Protein AF-A0A528APV1-F1 (afdb_monomer_lite)

pLDDT: mean 96.45, std 4.9, range [62.34, 98.69]

Sequence (84 aa):
AETLLHGDLHSGSIMVTDSETRMIDPEFAFYGPMAFDVGMLLANFWMAFFSQRGHEQKEKRDAMRGYLLDVAVETWSVFRTEFA

Radius of gyration: 14.54 Å; chains: 1; bounding box: 28×24×44 Å

Secondary structure (DSSP, 8-state):
--EE--S--SGGGEEE-SS-EEE---TT--EE-THHHHHHHHHHHHHHHHHGGGG-SSS--HHHHHHHHHHHHHHHHHHHHHH-

Foldseek 3Di:
DWDWDLQQQAPVQWDDDPPDIDGHDSVRTDTGHPCRNLVRHLVNLVVVLVCQVVVDDVDRCVVVNVVSVCVSVVSVVVCVVVPD

Structure (mmCIF, N/CA/C/O backbone):
data_AF-A0A528APV1-F1
#
_entry.id   AF-A0A528APV1-F1
#
loop_
_atom_site.group_PDB
_atom_site.id
_atom_site.type_symbol
_atom_site.label_atom_id
_atom_site.label_alt_id
_atom_site.label_comp_id
_atom_site.label_asym_id
_atom_site.label_entity_id
_atom_site.label_seq_id
_atom_site.pdbx_PDB_ins_code
_atom_site.Cartn_x
_atom_site.Cartn_y
_atom_site.Cartn_z
_atom_site.occupancy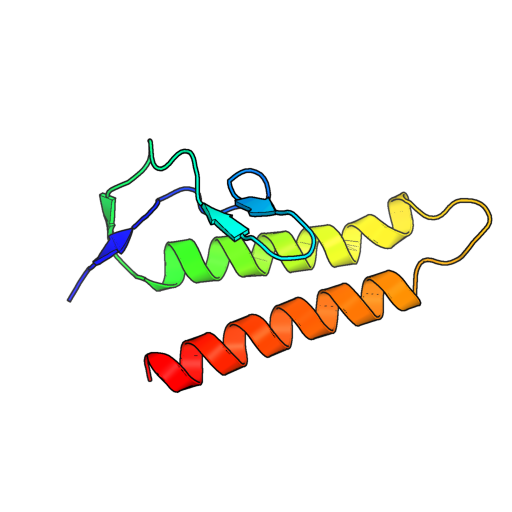
_atom_site.B_iso_or_equiv
_atom_site.auth_seq_id
_atom_site.auth_comp_id
_atom_site.auth_asym_id
_atom_site.auth_atom_id
_atom_site.pdbx_PDB_model_num
ATOM 1 N N . ALA A 1 1 ? 12.960 -9.971 -18.101 1.00 62.34 1 ALA A N 1
ATOM 2 C CA . ALA A 1 1 ? 13.233 -8.548 -18.372 1.00 62.34 1 ALA A CA 1
ATOM 3 C C . ALA A 1 1 ? 13.153 -7.807 -17.045 1.00 62.34 1 ALA A C 1
ATOM 5 O O . ALA A 1 1 ? 12.260 -8.124 -16.268 1.00 62.34 1 ALA A O 1
ATOM 6 N N . GLU A 1 2 ? 14.097 -6.914 -16.761 1.00 79.75 2 GLU A N 1
ATOM 7 C CA . GLU A 1 2 ? 14.027 -5.991 -15.616 1.00 79.75 2 GLU A CA 1
ATOM 8 C C . GLU A 1 2 ? 13.093 -4.814 -15.971 1.00 79.75 2 GLU A C 1
ATOM 10 O O . GLU A 1 2 ? 12.969 -4.477 -17.150 1.00 79.75 2 GLU A O 1
ATOM 15 N N . THR A 1 3 ? 12.394 -4.230 -14.990 1.00 94.38 3 THR A N 1
ATOM 16 C CA . THR A 1 3 ? 11.426 -3.126 -15.179 1.00 94.38 3 THR A CA 1
ATOM 17 C C . THR A 1 3 ? 11.947 -1.837 -14.560 1.00 94.38 3 THR A C 1
ATOM 19 O O . THR A 1 3 ? 12.722 -1.905 -13.610 1.00 94.38 3 THR A O 1
ATOM 22 N N . LEU A 1 4 ? 11.475 -0.678 -15.025 1.00 97.50 4 LEU A N 1
ATOM 23 C CA . LEU A 1 4 ? 11.621 0.561 -14.262 1.00 97.50 4 LEU A CA 1
ATOM 24 C C . LEU A 1 4 ? 10.777 0.453 -12.984 1.00 97.50 4 LEU A C 1
ATOM 26 O O . LEU A 1 4 ? 9.563 0.260 -13.062 1.00 97.50 4 LEU A O 1
ATOM 30 N N . LEU A 1 5 ? 11.443 0.527 -11.838 1.00 98.12 5 LEU A N 1
ATOM 31 C CA . LEU A 1 5 ? 10.863 0.486 -10.500 1.00 98.12 5 LEU A CA 1
ATOM 32 C C . LEU A 1 5 ? 10.664 1.902 -9.960 1.00 98.12 5 LEU A C 1
ATOM 34 O O . LEU A 1 5 ? 11.369 2.826 -10.362 1.00 98.12 5 LEU A O 1
ATOM 38 N N . HIS A 1 6 ? 9.762 2.044 -8.996 1.00 98.50 6 HIS A N 1
ATOM 39 C CA . HIS A 1 6 ? 9.688 3.201 -8.112 1.00 98.50 6 HIS A CA 1
ATOM 40 C C . HIS A 1 6 ? 10.919 3.283 -7.203 1.00 98.50 6 HIS A C 1
ATOM 42 O O . HIS A 1 6 ? 11.440 4.368 -6.969 1.00 98.50 6 HIS A O 1
ATOM 48 N N . GLY A 1 7 ? 11.381 2.141 -6.681 1.00 97.88 7 GLY A N 1
ATOM 49 C CA . GLY A 1 7 ? 12.599 2.046 -5.874 1.00 97.88 7 GLY A CA 1
ATOM 50 C C . GLY A 1 7 ? 12.438 2.399 -4.392 1.00 97.88 7 GLY A C 1
ATOM 51 O O . GLY A 1 7 ? 13.380 2.189 -3.636 1.00 97.88 7 GLY A O 1
ATOM 52 N N . ASP A 1 8 ? 11.259 2.866 -3.969 1.00 98.38 8 ASP A N 1
ATOM 53 C CA . ASP A 1 8 ? 10.924 3.131 -2.557 1.00 98.38 8 ASP A CA 1
ATOM 54 C C . ASP A 1 8 ? 9.398 3.122 -2.318 1.00 98.38 8 ASP A C 1
ATOM 56 O O . ASP A 1 8 ? 8.802 4.047 -1.763 1.00 98.38 8 ASP A O 1
ATOM 60 N N . LEU A 1 9 ? 8.712 2.097 -2.837 1.00 98.44 9 LEU A N 1
ATOM 61 C CA . LEU A 1 9 ? 7.248 1.993 -2.781 1.00 98.44 9 LEU A CA 1
ATOM 62 C C . LEU A 1 9 ? 6.746 1.500 -1.408 1.00 98.44 9 LEU A C 1
ATOM 64 O O . LEU A 1 9 ? 6.090 0.464 -1.288 1.00 98.44 9 LEU A O 1
ATOM 68 N N . HIS A 1 10 ? 7.069 2.238 -0.349 1.00 98.44 10 HIS A N 1
ATOM 69 C CA . HIS A 1 10 ? 6.526 2.039 0.994 1.00 98.44 10 HIS A CA 1
ATOM 70 C C . HIS A 1 10 ? 5.211 2.815 1.204 1.00 98.44 10 HIS A C 1
ATOM 72 O O . HIS A 1 10 ? 4.834 3.649 0.384 1.00 98.44 10 HIS A O 1
ATOM 78 N N . SER A 1 11 ? 4.503 2.596 2.321 1.00 97.94 11 SER A N 1
ATOM 79 C CA . SER A 1 11 ? 3.182 3.219 2.549 1.00 97.94 11 SER A CA 1
ATOM 80 C C . SER A 1 11 ? 3.213 4.751 2.616 1.00 97.94 11 SER A C 1
ATOM 82 O O . SER A 1 11 ? 2.208 5.383 2.306 1.00 97.94 11 SER A O 1
ATOM 84 N N . GLY A 1 12 ? 4.353 5.357 2.967 1.00 98.06 12 GLY A N 1
ATOM 85 C CA . GLY A 1 12 ? 4.546 6.812 2.927 1.00 98.06 12 GLY A CA 1
ATOM 86 C C . GLY A 1 12 ? 4.619 7.402 1.512 1.00 98.06 12 GLY A C 1
ATOM 87 O O . GLY A 1 12 ? 4.401 8.597 1.347 1.00 98.06 12 GLY A O 1
ATOM 88 N N . SER A 1 13 ? 4.848 6.563 0.499 1.00 98.62 13 SER A N 1
ATOM 89 C CA . SER A 1 13 ? 4.933 6.944 -0.922 1.00 98.62 13 SER A CA 1
ATOM 90 C C . SER A 1 13 ? 3.571 6.825 -1.617 1.00 98.62 13 SER A C 1
ATOM 92 O O . SER A 1 13 ? 3.471 6.870 -2.843 1.00 98.62 13 SER A O 1
ATOM 94 N N . ILE A 1 14 ? 2.502 6.641 -0.833 1.00 98.44 14 ILE A N 1
ATOM 95 C CA . ILE A 1 14 ? 1.134 6.443 -1.306 1.00 98.44 14 ILE A CA 1
ATOM 96 C C . ILE A 1 14 ? 0.224 7.432 -0.592 1.00 98.44 14 ILE A C 1
ATOM 98 O O . ILE A 1 14 ? 0.048 7.383 0.625 1.00 98.44 14 ILE A O 1
ATOM 102 N N . MET A 1 15 ? -0.399 8.314 -1.365 1.00 98.50 15 MET A N 1
ATOM 103 C CA . MET A 1 15 ? -1.442 9.207 -0.875 1.00 98.50 15 MET A CA 1
ATOM 104 C C . MET A 1 15 ? -2.809 8.679 -1.292 1.00 98.50 15 MET A C 1
ATOM 106 O O . MET A 1 15 ? -3.017 8.314 -2.452 1.00 98.50 15 MET A O 1
ATOM 110 N N . VAL A 1 16 ? -3.745 8.647 -0.343 1.00 98.12 16 VAL A N 1
ATOM 111 C CA . VAL A 1 16 ? -5.089 8.101 -0.555 1.00 98.12 16 VAL A CA 1
ATOM 112 C C . VAL A 1 16 ? -6.177 9.057 -0.079 1.00 98.12 16 VAL A C 1
ATOM 114 O O . VAL A 1 16 ? -6.014 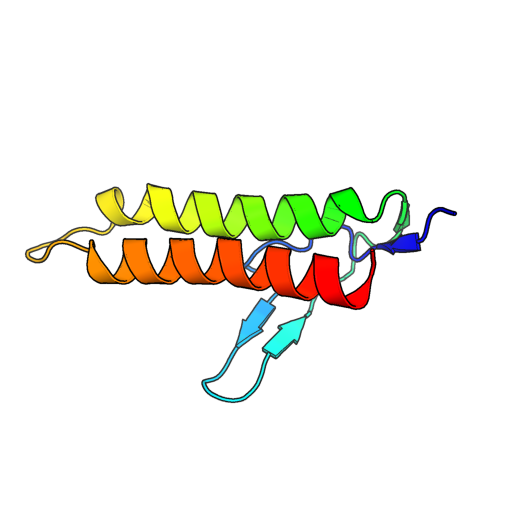9.777 0.906 1.00 98.12 16 VAL A O 1
ATOM 117 N N . THR A 1 17 ? -7.302 9.022 -0.782 1.00 98.12 17 THR A N 1
ATOM 118 C CA . THR A 1 17 ? -8.620 9.440 -0.291 1.00 98.12 17 THR A CA 1
ATOM 119 C C . THR A 1 17 ? -9.539 8.216 -0.307 1.00 98.12 17 THR A C 1
ATOM 121 O O . THR A 1 17 ? -9.107 7.124 -0.675 1.00 98.12 17 THR A O 1
ATOM 124 N N . ASP A 1 18 ? -10.816 8.380 0.033 1.00 96.62 18 ASP A N 1
ATOM 125 C CA . ASP A 1 18 ? -11.790 7.284 -0.066 1.00 96.62 18 ASP A CA 1
ATOM 126 C C . ASP A 1 18 ? -11.999 6.783 -1.512 1.00 96.62 18 ASP A C 1
ATOM 128 O O . ASP A 1 18 ? -12.496 5.677 -1.712 1.00 96.62 18 ASP A O 1
ATOM 132 N N . SER A 1 19 ? -11.647 7.584 -2.527 1.00 97.50 19 SER A N 1
ATOM 133 C CA . SER A 1 19 ? -11.896 7.275 -3.945 1.00 97.50 19 SER A CA 1
ATOM 134 C C . SER A 1 19 ? -10.671 7.368 -4.854 1.00 97.50 19 SER A C 1
ATOM 136 O O . SER A 1 19 ? -10.756 6.992 -6.024 1.00 97.50 19 SER A O 1
ATOM 138 N N . GLU A 1 20 ? -9.535 7.859 -4.357 1.00 98.12 20 GLU A N 1
ATOM 139 C CA . GLU A 1 20 ? -8.312 8.017 -5.139 1.00 98.12 20 GLU A CA 1
ATOM 140 C C . GLU A 1 20 ? -7.098 7.415 -4.435 1.00 98.12 20 GLU A C 1
ATOM 142 O O . GLU A 1 20 ? -6.968 7.439 -3.214 1.00 98.12 20 GLU A O 1
ATOM 147 N N . THR A 1 21 ? -6.160 6.910 -5.231 1.00 98.12 21 THR A N 1
ATOM 148 C CA . THR A 1 21 ? -4.856 6.427 -4.769 1.00 98.12 21 THR A CA 1
ATOM 149 C C . THR A 1 21 ? -3.797 6.935 -5.736 1.00 98.12 21 THR A C 1
ATOM 151 O O . THR A 1 21 ? -3.918 6.761 -6.952 1.00 98.12 21 THR A O 1
ATOM 154 N N . ARG A 1 22 ? -2.771 7.608 -5.214 1.00 98.19 22 ARG A N 1
ATOM 155 C CA . ARG A 1 22 ? -1.683 8.200 -5.998 1.00 98.19 22 ARG A CA 1
ATOM 156 C C . ARG A 1 22 ? -0.342 7.768 -5.413 1.00 98.19 22 ARG A C 1
ATOM 158 O O . ARG A 1 22 ? -0.114 7.942 -4.220 1.00 98.19 22 ARG A O 1
ATOM 165 N N . MET A 1 23 ? 0.529 7.240 -6.269 1.00 98.19 23 MET A N 1
ATOM 166 C CA . MET A 1 23 ? 1.927 6.965 -5.928 1.00 98.19 23 MET A CA 1
ATOM 167 C C . MET A 1 23 ? 2.748 8.237 -6.153 1.00 98.19 23 MET A C 1
ATOM 169 O O . MET A 1 23 ? 2.542 8.923 -7.160 1.00 98.19 23 MET A O 1
ATOM 173 N N . ILE A 1 24 ? 3.644 8.561 -5.226 1.00 98.50 24 ILE A N 1
ATOM 174 C CA . ILE A 1 24 ? 4.472 9.772 -5.242 1.00 98.50 24 ILE A CA 1
ATOM 175 C C . ILE A 1 24 ? 5.923 9.436 -4.905 1.00 98.50 24 ILE A C 1
ATOM 177 O O . ILE A 1 24 ? 6.185 8.400 -4.319 1.00 98.50 24 ILE A O 1
ATOM 181 N N . ASP A 1 25 ? 6.830 10.366 -5.195 1.00 98.06 25 ASP A N 1
ATOM 182 C CA . ASP A 1 25 ? 8.235 10.313 -4.765 1.00 98.06 25 ASP A CA 1
ATOM 183 C C . ASP A 1 25 ? 9.097 9.156 -5.334 1.00 98.06 25 ASP A C 1
ATOM 185 O O . ASP A 1 25 ? 9.788 8.457 -4.594 1.00 98.06 25 ASP A O 1
ATOM 189 N N . PRO A 1 26 ? 9.124 8.930 -6.667 1.00 97.75 26 PRO A N 1
ATOM 190 C CA . PRO A 1 26 ? 9.966 7.899 -7.277 1.00 97.75 26 PRO A CA 1
ATOM 191 C C . PRO A 1 26 ? 11.431 8.357 -7.439 1.00 97.75 26 PRO A C 1
ATOM 193 O O . PRO A 1 26 ? 12.047 8.120 -8.479 1.00 97.75 26 PRO A O 1
ATOM 196 N N . GLU A 1 27 ? 12.005 9.061 -6.459 1.00 98.44 27 GLU A N 1
ATOM 197 C CA . GLU A 1 27 ? 13.375 9.594 -6.559 1.00 98.44 27 GLU A CA 1
ATOM 198 C C . GLU A 1 27 ? 14.458 8.496 -6.571 1.00 98.44 27 GLU A C 1
ATOM 200 O O . GLU A 1 27 ? 15.556 8.707 -7.088 1.00 98.44 27 GLU A O 1
ATOM 205 N N . PHE A 1 28 ? 14.114 7.291 -6.101 1.00 98.06 28 PHE A N 1
ATOM 206 C CA . PHE A 1 28 ? 14.964 6.094 -6.115 1.00 98.06 28 PHE A CA 1
ATOM 207 C C . PHE A 1 28 ? 14.749 5.189 -7.338 1.00 98.06 28 PHE A C 1
ATOM 209 O O . PHE A 1 28 ? 15.229 4.054 -7.356 1.00 98.06 28 PHE A O 1
ATOM 216 N N . ALA A 1 29 ? 14.040 5.657 -8.367 1.00 98.19 29 ALA A N 1
ATOM 217 C CA . ALA A 1 29 ? 13.696 4.844 -9.526 1.00 98.19 29 ALA A CA 1
ATOM 218 C C . ALA A 1 29 ? 14.928 4.284 -10.262 1.00 98.19 29 ALA A C 1
ATOM 220 O O . ALA A 1 29 ? 15.857 5.006 -10.630 1.00 98.19 29 ALA A O 1
ATOM 221 N N . PHE A 1 30 ? 14.908 2.979 -10.539 1.00 97.38 30 PHE A N 1
ATOM 222 C CA . PHE A 1 30 ? 15.958 2.282 -11.285 1.00 97.38 30 PHE A CA 1
ATOM 223 C C . PHE A 1 30 ? 15.391 1.076 -12.044 1.00 97.38 30 PHE A C 1
ATOM 225 O O . PHE A 1 30 ? 14.275 0.635 -11.777 1.00 97.38 30 PHE A O 1
ATOM 232 N N . TYR A 1 31 ? 16.144 0.530 -13.004 1.00 98.12 31 TYR A N 1
ATOM 233 C CA . TYR A 1 31 ? 15.758 -0.723 -13.660 1.00 98.12 31 TYR A CA 1
ATOM 234 C C . TYR A 1 31 ? 16.149 -1.922 -12.794 1.00 98.12 31 TYR A C 1
ATOM 236 O O . TYR A 1 31 ? 17.328 -2.110 -12.504 1.00 98.12 31 TYR A O 1
ATOM 244 N N . GLY A 1 32 ? 15.172 -2.738 -12.398 1.00 96.81 32 GLY A N 1
ATOM 245 C CA . GLY A 1 32 ? 15.402 -3.868 -11.505 1.00 96.81 32 GLY A CA 1
ATOM 246 C C . GLY A 1 32 ? 14.262 -4.894 -11.467 1.00 96.81 32 GLY A C 1
ATOM 247 O O . GLY A 1 32 ? 13.364 -4.890 -12.318 1.00 96.81 32 GLY A O 1
ATOM 248 N N . PRO A 1 33 ? 14.297 -5.825 -10.498 1.00 95.94 33 PRO A N 1
ATOM 249 C CA . PRO A 1 33 ? 13.280 -6.861 -10.364 1.00 95.94 33 PRO A CA 1
ATOM 250 C C . PRO A 1 33 ? 11.969 -6.289 -9.802 1.00 95.94 33 PRO A C 1
ATOM 252 O O . PRO A 1 33 ? 11.960 -5.737 -8.707 1.00 95.94 33 PRO A O 1
ATOM 255 N N . MET A 1 34 ? 10.840 -6.517 -10.492 1.00 94.50 34 MET A N 1
ATOM 256 C CA . MET A 1 34 ? 9.481 -6.099 -10.067 1.00 94.50 34 MET A CA 1
ATOM 257 C C . MET A 1 34 ? 9.151 -6.442 -8.606 1.00 94.50 34 MET A C 1
ATOM 259 O O . MET A 1 34 ? 8.434 -5.708 -7.931 1.00 94.50 34 MET A O 1
ATOM 263 N N . ALA A 1 35 ? 9.690 -7.559 -8.109 1.00 94.62 35 ALA A N 1
ATOM 264 C CA . ALA A 1 35 ? 9.480 -8.019 -6.742 1.00 94.62 35 ALA A CA 1
ATOM 265 C C . ALA A 1 35 ? 9.993 -7.036 -5.673 1.00 94.62 35 ALA A C 1
ATOM 267 O O . ALA A 1 35 ? 9.556 -7.134 -4.530 1.00 94.62 35 ALA A O 1
ATOM 268 N N . PHE A 1 36 ? 10.893 -6.110 -6.019 1.00 97.12 36 PHE A N 1
ATOM 269 C CA . PHE A 1 36 ? 11.411 -5.110 -5.089 1.00 97.12 36 PHE A CA 1
ATOM 270 C C . PHE A 1 36 ? 10.305 -4.155 -4.613 1.00 97.12 36 PHE A C 1
ATOM 272 O O . PHE A 1 36 ? 10.035 -4.094 -3.415 1.00 97.12 36 PHE A O 1
ATOM 279 N N . ASP A 1 37 ? 9.594 -3.502 -5.538 1.00 98.00 37 ASP A N 1
ATOM 280 C CA . ASP A 1 37 ? 8.498 -2.583 -5.196 1.00 98.00 37 ASP A CA 1
ATOM 281 C C . ASP A 1 37 ? 7.315 -3.323 -4.556 1.00 98.00 37 ASP A C 1
ATOM 283 O O . ASP A 1 37 ? 6.807 -2.91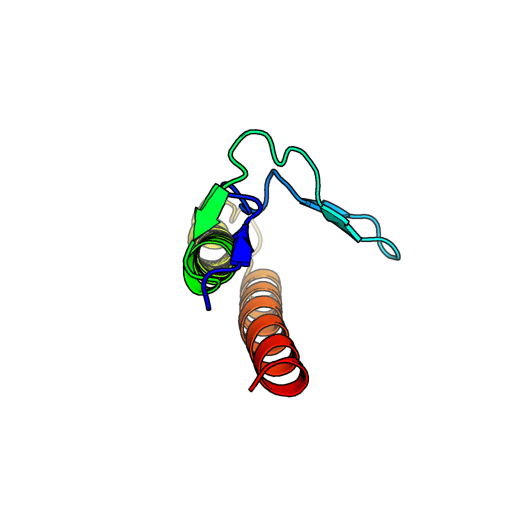2 -3.514 1.00 98.00 37 ASP A O 1
ATOM 287 N N . VAL A 1 38 ? 6.901 -4.456 -5.139 1.00 96.88 38 VAL A N 1
ATOM 288 C CA . VAL A 1 38 ? 5.768 -5.245 -4.621 1.00 96.88 38 VAL A CA 1
ATOM 289 C C . VAL A 1 38 ? 6.072 -5.782 -3.221 1.00 96.88 38 VAL A C 1
ATOM 291 O O . VAL A 1 38 ? 5.222 -5.738 -2.331 1.00 96.88 38 VAL A O 1
ATOM 294 N N . GLY A 1 39 ? 7.295 -6.269 -3.003 1.00 97.88 39 GLY A N 1
ATOM 295 C CA . GLY A 1 39 ? 7.739 -6.763 -1.705 1.00 97.88 39 GLY A CA 1
ATOM 296 C C . GLY A 1 39 ? 7.770 -5.660 -0.652 1.00 97.88 39 GLY A C 1
ATOM 297 O O . GLY A 1 39 ? 7.287 -5.870 0.459 1.00 97.88 39 GLY A O 1
ATOM 298 N N . MET A 1 40 ? 8.282 -4.479 -1.002 1.00 98.31 40 MET A N 1
ATOM 299 C CA . MET A 1 40 ? 8.342 -3.331 -0.099 1.00 98.31 40 MET A CA 1
ATOM 300 C C . MET A 1 40 ? 6.952 -2.833 0.307 1.00 98.31 40 MET A C 1
ATOM 302 O O . MET A 1 40 ? 6.708 -2.592 1.496 1.00 98.31 40 MET A O 1
ATOM 306 N N . LEU A 1 41 ? 6.027 -2.752 -0.651 1.00 98.44 41 LEU A N 1
ATOM 307 C CA . LEU A 1 41 ? 4.636 -2.381 -0.412 1.00 98.44 41 LEU A CA 1
ATOM 308 C C . LEU A 1 41 ? 3.964 -3.344 0.574 1.00 98.44 41 LEU A C 1
ATOM 310 O O . LEU A 1 41 ? 3.456 -2.930 1.619 1.00 98.44 41 LEU A O 1
ATOM 314 N N . LEU A 1 42 ? 4.022 -4.648 0.281 1.00 98.62 42 LEU A N 1
ATOM 315 C CA . LEU A 1 42 ? 3.423 -5.677 1.132 1.00 98.62 42 LEU A CA 1
ATOM 316 C C . LEU A 1 42 ? 4.069 -5.707 2.521 1.00 98.62 42 LEU A C 1
ATOM 318 O O . LEU A 1 42 ? 3.364 -5.820 3.524 1.00 98.62 42 LEU A O 1
ATOM 322 N N . ALA A 1 43 ? 5.394 -5.562 2.610 1.00 98.62 43 ALA A N 1
ATOM 323 C CA . ALA A 1 43 ? 6.097 -5.484 3.887 1.00 98.62 43 ALA A CA 1
ATOM 324 C C . ALA A 1 43 ? 5.588 -4.314 4.745 1.00 98.62 43 ALA A C 1
ATOM 326 O O . ALA A 1 43 ? 5.399 -4.479 5.949 1.00 98.62 43 ALA A O 1
ATOM 327 N N . ASN A 1 44 ? 5.289 -3.162 4.140 1.00 98.62 44 ASN A N 1
ATOM 328 C CA . ASN A 1 44 ? 4.723 -2.018 4.855 1.00 98.62 44 ASN A CA 1
ATOM 329 C C . ASN A 1 44 ? 3.294 -2.266 5.356 1.00 98.62 44 ASN A C 1
ATOM 331 O O . ASN A 1 44 ? 2.972 -1.861 6.475 1.00 98.62 44 ASN A O 1
ATOM 335 N N . PHE A 1 45 ? 2.460 -2.996 4.611 1.00 98.62 45 PHE A N 1
ATOM 336 C CA . PHE A 1 45 ? 1.149 -3.431 5.112 1.00 98.62 45 PHE A CA 1
ATOM 337 C C . PHE A 1 45 ? 1.281 -4.379 6.310 1.00 98.62 45 PHE A C 1
ATOM 339 O O . PHE A 1 45 ? 0.575 -4.222 7.308 1.00 98.62 45 PHE A O 1
ATOM 346 N N . TRP A 1 46 ? 2.245 -5.303 6.277 1.00 98.62 46 TRP A N 1
ATOM 347 C CA . TRP A 1 46 ? 2.541 -6.171 7.419 1.00 98.62 46 TRP A CA 1
ATOM 348 C C . TRP A 1 46 ? 3.072 -5.397 8.627 1.00 98.62 46 TRP A C 1
ATOM 350 O O . TRP A 1 46 ? 2.645 -5.652 9.754 1.00 98.62 46 TRP A O 1
ATOM 360 N N . MET A 1 47 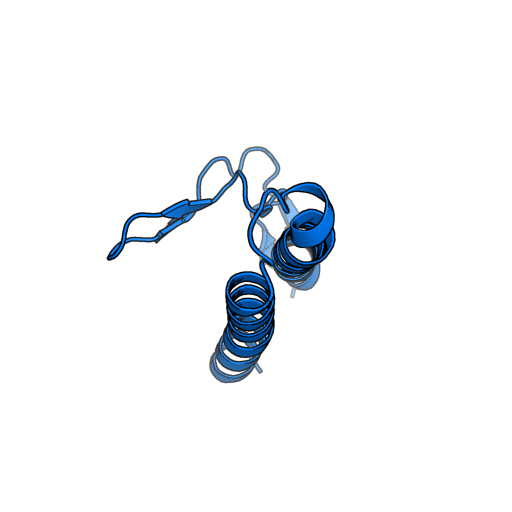? 3.957 -4.420 8.420 1.00 98.50 47 MET A N 1
ATOM 361 C CA . MET A 1 47 ? 4.417 -3.543 9.500 1.00 98.50 47 MET A CA 1
ATOM 362 C C . MET A 1 47 ? 3.248 -2.778 10.127 1.00 98.50 47 MET A C 1
ATOM 364 O O . MET A 1 47 ? 3.136 -2.748 11.353 1.00 98.50 47 MET A O 1
ATOM 368 N N . ALA A 1 48 ? 2.333 -2.245 9.311 1.00 98.31 48 ALA A N 1
ATOM 369 C CA . ALA A 1 48 ? 1.112 -1.611 9.798 1.00 98.31 48 ALA A CA 1
ATOM 370 C C . ALA A 1 48 ? 0.224 -2.594 10.580 1.00 98.31 48 ALA A C 1
ATOM 372 O O . ALA A 1 48 ? -0.317 -2.231 11.623 1.00 98.31 48 ALA A O 1
ATOM 373 N N . PHE A 1 49 ? 0.091 -3.848 10.134 1.00 98.44 49 PHE A N 1
ATOM 374 C CA . PHE A 1 49 ? -0.656 -4.885 10.855 1.00 98.44 49 PHE A CA 1
ATOM 375 C C . PHE A 1 49 ? -0.059 -5.166 12.240 1.00 98.44 49 PHE A C 1
ATOM 377 O O . PHE A 1 49 ? -0.788 -5.225 13.236 1.00 98.44 49 PHE A O 1
ATOM 384 N N . PHE A 1 50 ? 1.265 -5.326 12.328 1.00 97.94 50 PHE A N 1
ATOM 385 C CA . PHE A 1 50 ? 1.945 -5.605 13.593 1.00 97.94 50 PHE A CA 1
ATOM 386 C C . PHE A 1 50 ? 1.954 -4.397 14.534 1.00 97.94 50 PHE A C 1
ATOM 388 O O . PHE A 1 50 ? 1.829 -4.580 15.749 1.00 97.94 50 PHE A O 1
ATOM 395 N N . SER A 1 51 ? 2.027 -3.173 13.998 1.00 97.69 51 SER A N 1
ATOM 396 C CA . SER A 1 51 ? 2.006 -1.951 14.808 1.00 97.69 51 SER A CA 1
ATOM 397 C C . SER A 1 51 ? 0.669 -1.728 15.514 1.00 97.69 51 SER A C 1
ATOM 399 O O . SER A 1 51 ? 0.641 -1.056 16.544 1.00 97.69 51 SER A O 1
ATOM 401 N N . GLN A 1 52 ? -0.432 -2.331 15.036 1.00 97.50 52 GLN A N 1
ATOM 402 C CA . GLN A 1 52 ? -1.765 -2.110 15.607 1.00 97.50 52 GLN A CA 1
ATOM 403 C C . GLN A 1 52 ? -1.832 -2.386 17.109 1.00 97.50 52 GLN A C 1
ATOM 405 O O . GLN A 1 52 ? -2.500 -1.634 17.808 1.00 97.50 52 GLN A O 1
ATOM 410 N N . ARG A 1 53 ? -1.100 -3.389 17.618 1.00 94.06 53 ARG A N 1
ATOM 411 C CA . ARG A 1 53 ? -1.017 -3.661 19.066 1.00 94.06 53 ARG A CA 1
ATOM 412 C C . ARG A 1 53 ? -0.411 -2.494 19.848 1.00 94.06 53 ARG A C 1
ATOM 414 O O . ARG A 1 53 ? -0.864 -2.192 20.941 1.00 94.06 53 ARG A O 1
ATOM 421 N N . GLY A 1 54 ? 0.592 -1.822 19.284 1.00 96.06 54 GLY A N 1
ATOM 422 C CA . GLY A 1 54 ? 1.187 -0.620 19.877 1.00 96.06 54 GLY A CA 1
ATOM 423 C C . GLY A 1 54 ? 0.279 0.612 19.805 1.00 96.06 54 GLY A C 1
ATOM 424 O O . GLY A 1 54 ? 0.478 1.557 20.561 1.00 96.06 54 GLY A O 1
ATOM 425 N N . HIS A 1 55 ? -0.729 0.598 18.928 1.00 95.12 55 HIS A N 1
ATOM 426 C CA . HIS A 1 55 ? -1.744 1.647 18.798 1.00 95.12 55 HIS A CA 1
ATOM 427 C C . HIS A 1 55 ? -3.048 1.336 19.550 1.00 95.12 55 HIS A C 1
ATOM 429 O O . HIS A 1 55 ? -3.998 2.122 19.475 1.00 95.12 55 HIS A O 1
ATOM 435 N N . GLU A 1 56 ? -3.131 0.200 20.247 1.00 93.50 56 GLU A N 1
ATOM 436 C CA . GLU A 1 56 ? -4.264 -0.104 21.118 1.00 93.50 56 GLU A CA 1
ATOM 437 C C . GLU A 1 56 ? -4.317 0.912 22.263 1.00 93.50 56 GLU A C 1
ATOM 439 O O . GLU A 1 56 ? -3.314 1.231 22.899 1.00 93.50 56 GLU A O 1
ATOM 444 N N . GLN A 1 57 ? -5.511 1.447 22.506 1.00 87.75 57 GLN A N 1
ATOM 445 C CA . GLN A 1 57 ? -5.781 2.315 23.650 1.00 87.75 57 GLN A CA 1
ATOM 446 C C . GLN A 1 57 ? -6.775 1.600 24.568 1.00 87.75 57 GLN A C 1
ATOM 448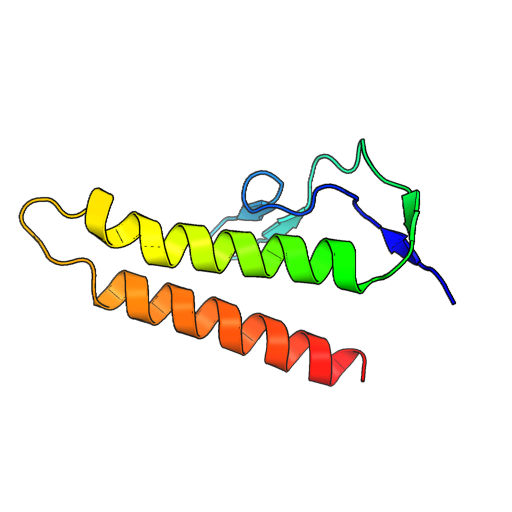 O O . GLN A 1 57 ? -6.461 0.561 25.140 1.00 87.75 57 GLN A O 1
ATOM 453 N N . LYS A 1 58 ? -8.000 2.122 24.696 1.00 87.06 58 LYS A N 1
ATOM 454 C CA . LYS A 1 58 ? -9.087 1.449 25.423 1.00 87.06 58 LYS A CA 1
ATOM 455 C C . LYS A 1 58 ? -9.744 0.335 24.604 1.00 87.06 58 LYS A C 1
ATOM 457 O O . LYS A 1 58 ? -10.312 -0.585 25.181 1.00 87.06 58 LYS A O 1
ATOM 462 N N . GLU A 1 59 ? -9.667 0.423 23.279 1.00 91.81 59 GLU A N 1
ATOM 463 C CA . GLU A 1 59 ? -10.294 -0.515 22.350 1.00 91.81 59 GLU A CA 1
ATOM 464 C C . GLU A 1 59 ? -9.244 -1.361 21.631 1.00 91.81 59 GLU A C 1
ATOM 466 O O . GLU A 1 59 ? -8.172 -0.873 21.257 1.00 91.81 59 GLU A O 1
ATOM 471 N N . LYS A 1 60 ? -9.581 -2.637 21.420 1.00 94.44 60 LYS A N 1
ATOM 472 C CA . LYS A 1 60 ? -8.786 -3.551 20.600 1.00 94.44 60 LYS A CA 1
ATOM 473 C C . LYS A 1 60 ? -8.878 -3.146 19.138 1.00 94.44 60 LYS A C 1
ATOM 475 O O . LYS A 1 60 ? -9.936 -2.738 18.665 1.00 94.44 60 LYS A O 1
ATOM 480 N N . ARG A 1 61 ? -7.796 -3.351 18.391 1.00 96.75 61 ARG A N 1
ATOM 481 C CA . ARG A 1 61 ? -7.733 -3.021 16.959 1.00 96.75 61 ARG A CA 1
ATOM 482 C C . ARG A 1 61 ? -7.880 -4.246 16.055 1.00 96.75 61 ARG A C 1
ATOM 484 O O . ARG A 1 61 ? -7.398 -4.233 14.928 1.00 96.75 61 ARG A O 1
ATOM 491 N N . ASP A 1 62 ? -8.558 -5.297 16.520 1.00 96.38 62 ASP A N 1
ATOM 492 C CA . ASP A 1 62 ? -8.717 -6.552 15.768 1.00 96.38 62 ASP A CA 1
ATOM 493 C C . ASP A 1 62 ? -9.418 -6.349 14.414 1.00 96.38 62 ASP A C 1
ATOM 495 O O . ASP A 1 62 ? -8.995 -6.942 13.427 1.00 96.38 62 ASP A O 1
ATOM 499 N N . ALA A 1 63 ? -10.407 -5.450 14.328 1.00 97.25 63 ALA A N 1
ATOM 500 C CA . ALA A 1 63 ? -11.053 -5.105 13.057 1.00 97.25 63 ALA A CA 1
ATOM 501 C C . ALA A 1 63 ? -10.078 -4.448 12.062 1.00 97.25 63 ALA A C 1
ATOM 503 O O . ALA A 1 63 ? -10.035 -4.824 10.896 1.00 97.25 63 ALA A O 1
ATOM 504 N N . MET A 1 64 ? -9.238 -3.518 12.533 1.00 97.75 64 MET A N 1
ATOM 505 C CA . MET A 1 64 ? -8.201 -2.891 11.704 1.00 97.75 64 MET A CA 1
ATOM 506 C C . MET A 1 64 ? -7.130 -3.904 11.282 1.00 97.75 64 MET A C 1
ATOM 508 O O . MET A 1 64 ? -6.647 -3.868 10.157 1.00 97.75 64 MET A O 1
ATOM 512 N N . ARG A 1 65 ? -6.769 -4.839 12.166 1.00 98.00 65 ARG A N 1
ATOM 513 C CA . ARG A 1 65 ? -5.858 -5.943 11.837 1.00 98.00 65 ARG A CA 1
ATOM 514 C C . ARG A 1 65 ? -6.455 -6.867 10.772 1.00 98.00 65 ARG A C 1
ATOM 516 O O . ARG A 1 65 ? -5.729 -7.259 9.868 1.00 98.00 65 ARG A O 1
ATOM 523 N N . GLY A 1 66 ? -7.748 -7.181 10.859 1.00 98.50 66 GLY A N 1
ATOM 524 C CA . GLY A 1 66 ? -8.473 -7.912 9.815 1.00 98.50 66 GLY A CA 1
ATOM 525 C C . GLY A 1 66 ? -8.414 -7.178 8.477 1.00 98.50 66 GLY A C 1
ATOM 526 O O . GLY A 1 66 ? -7.906 -7.727 7.51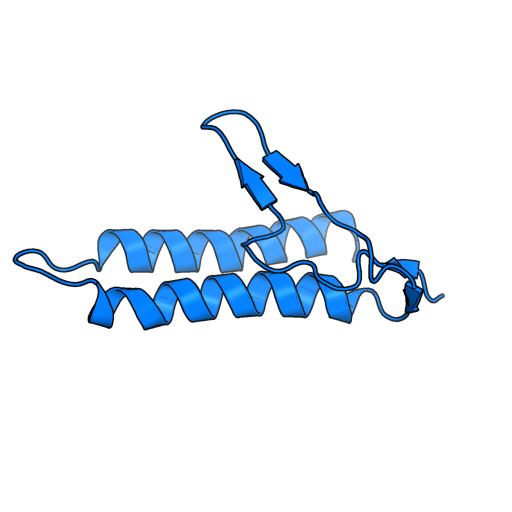0 1.00 98.50 66 GLY A O 1
ATOM 527 N N . TYR A 1 67 ? -8.783 -5.895 8.470 1.00 98.38 67 TYR A N 1
ATOM 528 C CA . TYR A 1 67 ? -8.711 -5.048 7.279 1.00 98.38 67 TYR A CA 1
ATOM 529 C C . TYR A 1 67 ? -7.310 -5.011 6.645 1.00 98.38 67 TYR A C 1
ATOM 531 O O . TYR A 1 67 ? -7.172 -5.215 5.446 1.00 98.38 67 TYR A O 1
ATOM 539 N N . LEU A 1 68 ? -6.250 -4.794 7.430 1.00 98.56 68 LEU A N 1
ATOM 540 C CA . LEU A 1 68 ? -4.877 -4.742 6.905 1.00 98.56 68 LEU A CA 1
ATOM 541 C C . LEU A 1 68 ? -4.418 -6.084 6.317 1.00 98.56 68 LEU A C 1
ATOM 543 O O . LEU A 1 68 ? -3.652 -6.100 5.353 1.00 98.56 68 LEU A O 1
ATOM 547 N N . LEU A 1 69 ? -4.880 -7.201 6.888 1.00 98.50 69 LEU A N 1
ATOM 548 C CA . LEU A 1 69 ? -4.624 -8.528 6.336 1.00 98.50 69 LEU A CA 1
ATOM 549 C C . LEU A 1 69 ? -5.351 -8.715 5.000 1.00 98.50 69 LEU A C 1
ATOM 551 O O . LEU A 1 69 ? -4.729 -9.176 4.043 1.00 98.50 69 LEU A O 1
ATOM 555 N N . ASP A 1 70 ? -6.622 -8.317 4.926 1.00 98.69 70 ASP A N 1
ATOM 556 C CA . ASP A 1 70 ? -7.415 -8.382 3.698 1.00 98.69 70 ASP A CA 1
ATOM 557 C C . ASP A 1 70 ? -6.775 -7.532 2.592 1.00 98.69 70 ASP A C 1
ATOM 559 O O . ASP A 1 70 ? -6.563 -8.034 1.492 1.00 98.69 70 ASP A O 1
ATOM 563 N N . VAL A 1 71 ? -6.332 -6.307 2.908 1.00 98.25 71 VAL A N 1
ATOM 564 C CA . VAL A 1 71 ? -5.594 -5.435 1.976 1.00 98.25 71 VAL A CA 1
ATOM 565 C C . VAL A 1 71 ? -4.341 -6.127 1.431 1.00 98.25 71 VAL A C 1
ATOM 567 O O . VAL A 1 71 ? -4.102 -6.101 0.223 1.00 98.25 71 VAL A O 1
ATOM 570 N N . ALA A 1 72 ? -3.534 -6.766 2.285 1.00 98.50 72 ALA A N 1
ATOM 571 C CA . ALA A 1 72 ? -2.321 -7.455 1.841 1.00 98.50 72 ALA A CA 1
ATOM 572 C C . ALA A 1 72 ? -2.628 -8.654 0.924 1.00 98.50 72 ALA A C 1
ATOM 574 O O . ALA A 1 72 ? -1.944 -8.853 -0.083 1.00 98.50 72 ALA A O 1
ATOM 575 N N . VAL A 1 73 ? -3.658 -9.440 1.255 1.00 98.56 73 VAL A N 1
ATOM 576 C CA . VAL A 1 73 ? -4.080 -10.607 0.465 1.00 98.56 73 VAL A CA 1
ATOM 577 C C . VAL A 1 73 ? -4.676 -10.179 -0.874 1.00 98.56 73 VAL A C 1
ATOM 579 O O . VAL A 1 73 ? -4.285 -10.712 -1.914 1.00 98.56 73 VAL A O 1
ATOM 582 N N . GLU A 1 74 ? -5.582 -9.204 -0.867 1.00 98.50 74 GLU A N 1
ATOM 583 C CA . GLU A 1 74 ? -6.250 -8.699 -2.066 1.00 98.50 74 GLU A CA 1
ATOM 584 C C . GLU A 1 74 ? -5.252 -8.039 -3.022 1.00 98.50 74 GLU A C 1
ATOM 586 O O . GLU A 1 74 ? -5.232 -8.383 -4.203 1.00 98.50 74 GLU A O 1
ATOM 591 N N . THR A 1 75 ? -4.346 -7.194 -2.513 1.00 98.00 75 THR A N 1
ATOM 592 C CA . THR A 1 75 ? -3.300 -6.545 -3.326 1.00 98.00 75 THR A CA 1
ATOM 593 C C . THR A 1 75 ? -2.470 -7.577 -4.088 1.00 98.00 75 THR A C 1
ATOM 595 O O . THR A 1 75 ? -2.250 -7.443 -5.292 1.00 98.00 75 THR A O 1
ATOM 598 N N . TRP A 1 76 ? -2.028 -8.641 -3.408 1.00 98.00 76 TRP A N 1
ATOM 599 C CA . TRP A 1 76 ? -1.261 -9.706 -4.052 1.00 98.00 76 TRP A CA 1
ATOM 600 C C . TRP A 1 76 ? -2.100 -10.510 -5.048 1.00 98.00 76 TRP A C 1
ATOM 602 O O . TRP A 1 76 ? -1.621 -10.822 -6.139 1.00 98.00 76 TRP A O 1
ATOM 612 N N . SER A 1 77 ? -3.346 -10.833 -4.695 1.00 98.44 77 SER A N 1
ATOM 613 C CA . SER A 1 77 ? -4.260 -11.575 -5.566 1.00 98.44 77 SER A CA 1
ATOM 614 C C . SER A 1 77 ? -4.529 -10.828 -6.873 1.00 98.44 77 SER A C 1
ATOM 616 O O . SER A 1 77 ? -4.450 -11.424 -7.949 1.00 98.44 77 SER A O 1
ATOM 618 N N . VAL A 1 78 ? -4.798 -9.522 -6.798 1.00 98.25 78 VAL A N 1
ATOM 619 C CA . VAL A 1 78 ? -5.022 -8.668 -7.972 1.00 98.25 78 VAL A CA 1
ATOM 620 C C . VAL A 1 78 ? -3.743 -8.554 -8.797 1.00 98.25 78 VAL A C 1
ATOM 622 O O . VAL A 1 78 ? -3.773 -8.847 -9.988 1.00 98.25 78 VAL A O 1
ATOM 625 N N . PHE A 1 79 ? -2.596 -8.249 -8.178 1.00 96.62 79 PHE A N 1
ATOM 626 C CA . PHE A 1 79 ? -1.316 -8.183 -8.893 1.00 96.62 79 PHE A CA 1
ATOM 627 C C . PHE A 1 79 ? -1.008 -9.482 -9.651 1.00 96.62 79 PHE A C 1
ATOM 629 O O . PHE A 1 79 ? -0.623 -9.460 -10.817 1.00 96.62 79 PHE A O 1
ATOM 636 N N . ARG A 1 80 ? -1.214 -10.635 -9.005 1.00 96.69 80 ARG A N 1
ATOM 637 C CA . ARG A 1 80 ? -1.039 -11.949 -9.632 1.00 96.69 80 ARG A CA 1
ATOM 638 C C . ARG A 1 80 ? -2.002 -12.185 -10.785 1.00 96.69 80 ARG A C 1
ATOM 640 O O . ARG A 1 80 ? -1.594 -12.798 -11.757 1.00 96.69 80 ARG A O 1
ATOM 647 N N . THR A 1 81 ? -3.245 -11.734 -10.669 1.00 98.25 81 THR A N 1
ATOM 648 C CA . THR A 1 81 ? -4.251 -11.898 -11.726 1.00 98.25 81 THR A CA 1
ATOM 649 C C . THR A 1 81 ? -3.906 -11.067 -12.962 1.00 98.25 81 THR A C 1
ATOM 651 O O . THR A 1 81 ? -4.106 -11.530 -14.078 1.00 98.25 81 THR A O 1
ATOM 654 N N . GLU A 1 82 ? -3.360 -9.868 -12.771 1.00 96.44 82 GLU A N 1
ATOM 655 C CA . GLU A 1 82 ? -3.019 -8.959 -13.871 1.00 96.44 82 GLU A CA 1
ATOM 656 C C . GLU A 1 82 ? -1.689 -9.308 -14.562 1.00 96.44 82 GLU A C 1
ATOM 658 O O . GLU A 1 82 ? -1.532 -9.067 -15.758 1.00 96.44 82 GLU A O 1
ATOM 663 N N . PHE A 1 83 ? -0.713 -9.858 -13.826 1.00 91.62 83 PHE A N 1
ATOM 664 C CA . PHE A 1 83 ? 0.675 -9.962 -14.303 1.00 91.62 83 PHE A CA 1
ATOM 665 C C . PHE A 1 83 ? 1.276 -11.379 -14.346 1.00 91.62 83 PHE A C 1
ATOM 667 O O . PHE A 1 83 ? 2.433 -11.506 -14.757 1.00 91.62 83 PHE A O 1
ATOM 674 N N . ALA A 1 84 ? 0.561 -12.435 -13.930 1.00 84.38 84 ALA A N 1
ATOM 675 C CA . ALA A 1 84 ? 1.059 -13.821 -13.948 1.00 84.38 84 ALA A CA 1
ATOM 676 C C . ALA A 1 84 ? 0.239 -14.743 -14.856 1.00 84.38 84 ALA A C 1
ATOM 678 O O . ALA A 1 84 ? 0.876 -15.624 -15.478 1.00 84.38 84 ALA A O 1
#